Protein AF-A0AA97HDC8-F1 (afdb_monomer)

Solvent-accessible surface area (backbone atoms only — not comparable to full-atom values): 4428 Å² total; per-residue (Å²): 110,50,36,80,74,68,74,39,86,61,76,67,67,64,60,60,53,52,51,53,52,39,59,75,72,37,76,88,38,75,82,42,83,92,62,42,71,40,81,91,82,68,45,75,50,85,66,62,70,69,82,72,33,66,68,57,49,52,54,50,52,56,52,51,51,72,73,74,110

Radius of gyration: 15.82 Å; Cα contacts (8 Å, |Δi|>4): 36; chains: 1; bounding box: 30×29×35 Å

Secondary structure (DSSP, 8-state):
-HHHHHSSPPPPHHHHHHHHHHHHH-GGGTT-TT-EEETTTTEEEPPPGGGG-HHHHHHHHHHHHHHH-

Me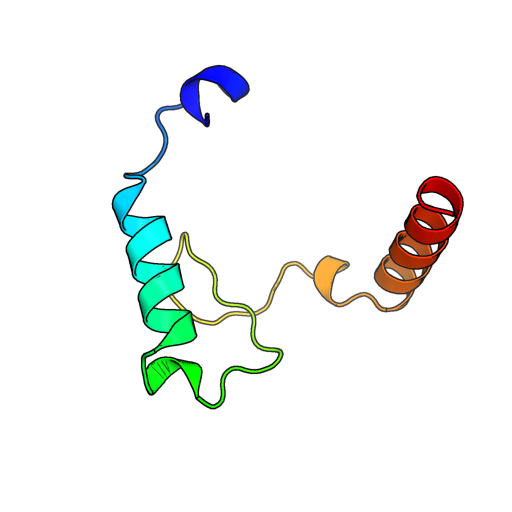an predicted aligned error: 4.55 Å

Sequence (69 aa):
MVEQAYGVQGSDLQMGADILVRAALSDEFSYATGLYFDNDIGQFTSPHPDGVDEKKIMQLTQTLETIVA

pLDDT: mean 93.32, std 5.77, range [71.06, 98.25]

Structure (mmCIF, N/CA/C/O backbone):
data_AF-A0AA97HDC8-F1
#
_entry.id   AF-A0AA97HDC8-F1
#
loop_
_atom_site.group_PDB
_atom_site.id
_atom_site.type_symbol
_atom_site.label_atom_id
_atom_site.label_alt_id
_atom_site.label_comp_id
_atom_site.label_asym_id
_atom_site.label_entity_id
_atom_site.label_seq_id
_atom_site.pdbx_PDB_ins_code
_atom_site.Cartn_x
_atom_site.Cartn_y
_atom_site.Cartn_z
_atom_site.occupancy
_atom_site.B_iso_or_equiv
_atom_site.auth_seq_id
_atom_site.auth_comp_id
_atom_site.auth_asym_id
_atom_site.auth_atom_id
_atom_site.pdbx_PDB_model_num
ATOM 1 N N . MET A 1 1 ? -16.048 7.874 -11.767 1.00 71.06 1 MET A N 1
ATOM 2 C CA . MET A 1 1 ? -15.541 7.683 -10.387 1.00 71.06 1 MET A CA 1
ATOM 3 C C . MET A 1 1 ? -14.788 8.905 -9.859 1.00 71.06 1 MET A C 1
ATOM 5 O O . MET A 1 1 ? -15.326 9.498 -8.943 1.00 71.06 1 MET A O 1
ATOM 9 N N . VAL A 1 2 ? -13.652 9.361 -10.415 1.00 79.75 2 VAL A N 1
ATOM 10 C CA . VAL A 1 2 ? -12.963 10.583 -9.907 1.00 79.75 2 VAL A CA 1
ATOM 11 C C . VAL A 1 2 ? -13.670 11.875 -10.332 1.00 79.75 2 VAL A C 1
ATOM 13 O O . VAL A 1 2 ? -14.015 12.697 -9.490 1.00 79.75 2 VAL A O 1
ATOM 16 N N . GLU A 1 3 ? -13.996 12.011 -11.616 1.00 84.69 3 GLU A N 1
ATOM 17 C CA . GLU A 1 3 ? -14.671 13.208 -12.142 1.00 84.69 3 GLU A CA 1
ATOM 18 C C . GLU A 1 3 ? -16.063 13.414 -11.534 1.00 84.69 3 GLU A C 1
ATOM 20 O O . GLU A 1 3 ? -16.437 14.522 -11.175 1.00 84.69 3 GLU A O 1
ATOM 25 N N . GLN A 1 4 ? -16.806 12.330 -11.318 1.00 83.19 4 GLN A N 1
ATOM 26 C CA . GLN A 1 4 ? -18.123 12.390 -10.677 1.00 83.19 4 GLN A CA 1
ATOM 27 C C . GLN A 1 4 ? -18.054 12.719 -9.179 1.00 83.19 4 GLN A C 1
ATOM 29 O O . GLN A 1 4 ? -18.971 13.350 -8.666 1.00 83.19 4 GLN A O 1
ATOM 34 N N . ALA A 1 5 ? -17.008 12.277 -8.474 1.00 85.62 5 ALA A N 1
ATOM 35 C CA . ALA A 1 5 ? -16.879 12.490 -7.032 1.00 85.62 5 ALA A CA 1
ATOM 36 C C . ALA A 1 5 ? -16.238 13.843 -6.691 1.00 85.62 5 ALA A C 1
ATOM 38 O O . ALA A 1 5 ? -16.582 14.445 -5.678 1.00 85.62 5 ALA A O 1
ATOM 39 N N . TYR A 1 6 ? -15.319 14.317 -7.536 1.00 84.00 6 TYR A N 1
ATOM 40 C CA . TYR A 1 6 ? -14.455 15.457 -7.226 1.00 84.00 6 TYR A CA 1
ATOM 41 C C . TYR A 1 6 ? -14.436 16.539 -8.313 1.00 84.00 6 TYR A C 1
ATOM 43 O O . TYR A 1 6 ? -13.781 17.559 -8.132 1.00 84.00 6 TYR A O 1
ATOM 51 N N . GLY A 1 7 ? -15.130 16.347 -9.441 1.00 89.75 7 GLY A N 1
ATOM 52 C CA . GLY A 1 7 ? -15.137 17.302 -10.557 1.00 89.75 7 GLY A CA 1
ATOM 53 C C . GLY A 1 7 ? -13.808 17.395 -11.314 1.00 89.75 7 GLY A C 1
ATOM 54 O O . GLY A 1 7 ? -13.618 18.320 -12.098 1.00 89.75 7 GLY A O 1
ATOM 55 N N . VAL A 1 8 ? -12.880 16.464 -11.070 1.00 87.25 8 VAL A N 1
ATOM 56 C CA . VAL A 1 8 ? -11.536 16.443 -11.660 1.00 87.25 8 VAL A CA 1
ATOM 57 C C . VAL A 1 8 ? -11.396 15.226 -12.565 1.00 87.25 8 VAL A C 1
ATOM 59 O O . VAL A 1 8 ? -11.738 14.111 -12.167 1.00 87.25 8 VAL A O 1
ATOM 62 N N . GLN A 1 9 ? -10.873 15.424 -13.776 1.00 86.00 9 GLN A N 1
ATOM 63 C CA . GLN A 1 9 ? -10.566 14.314 -14.672 1.00 86.00 9 GLN A CA 1
ATOM 64 C C . GLN A 1 9 ? -9.522 13.402 -14.014 1.00 86.00 9 GLN A C 1
ATOM 66 O O . GLN A 1 9 ? -8.435 13.846 -13.652 1.00 86.00 9 GLN A O 1
ATOM 71 N N . GLY A 1 10 ? -9.879 12.132 -13.831 1.00 83.31 10 GLY A N 1
ATOM 72 C CA . GLY A 1 10 ? -8.961 11.133 -13.293 1.00 83.31 10 GLY A CA 1
ATOM 73 C C . GLY A 1 10 ? -7.943 10.671 -14.333 1.00 83.31 10 GLY A C 1
ATOM 74 O O . GLY A 1 10 ? -8.151 10.834 -15.537 1.00 83.31 10 GLY A O 1
ATOM 75 N N . SER A 1 11 ? -6.870 10.047 -13.852 1.00 84.19 11 SER A N 1
ATOM 76 C CA . SER A 1 11 ? -5.927 9.304 -14.691 1.00 84.19 11 SER A CA 1
ATOM 77 C C . SER A 1 11 ? -6.602 8.115 -15.385 1.00 84.19 11 SER A C 1
ATOM 79 O O . SER A 1 11 ? -7.701 7.692 -15.011 1.00 84.19 11 SER A O 1
ATOM 81 N N . ASP A 1 12 ? -5.930 7.566 -16.397 1.00 89.62 12 ASP A N 1
ATOM 82 C CA . ASP A 1 12 ? -6.401 6.386 -17.119 1.00 89.62 12 ASP A CA 1
ATOM 83 C C . ASP A 1 12 ? -6.558 5.184 -16.169 1.00 89.62 12 ASP A C 1
ATOM 85 O O . ASP A 1 12 ? -5.633 4.809 -15.446 1.00 89.62 12 ASP A O 1
ATOM 89 N N . LEU A 1 13 ? -7.739 4.560 -16.191 1.00 87.44 13 LEU A N 1
ATOM 90 C CA . LEU A 1 13 ? -8.053 3.373 -15.396 1.00 87.44 13 LEU A CA 1
ATOM 91 C C . LEU A 1 13 ? -7.127 2.197 -15.724 1.00 87.44 13 LEU A C 1
ATOM 93 O O . LEU A 1 13 ? -6.841 1.386 -14.840 1.00 87.44 13 LEU A O 1
ATOM 97 N N . GLN A 1 14 ? -6.639 2.118 -16.966 1.00 93.00 14 GLN A N 1
ATOM 98 C CA . GLN A 1 14 ? -5.723 1.066 -17.392 1.00 9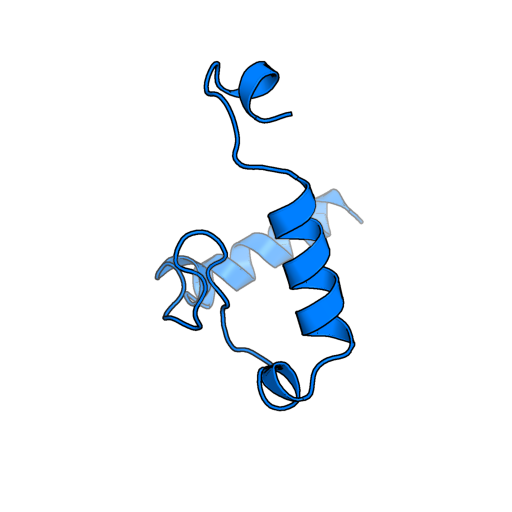3.00 14 GLN A CA 1
ATOM 99 C C . GLN A 1 14 ? -4.428 1.083 -16.571 1.00 93.00 14 GLN A C 1
ATOM 101 O O . GLN A 1 14 ? -3.926 0.021 -16.215 1.00 93.00 14 GLN A O 1
ATOM 106 N N . MET A 1 15 ? -3.941 2.264 -16.169 1.00 91.56 15 MET A N 1
ATOM 107 C CA . MET A 1 15 ? -2.727 2.376 -15.352 1.00 91.56 15 MET A CA 1
ATOM 108 C C . MET A 1 15 ? -2.876 1.659 -14.006 1.00 91.56 15 MET A C 1
ATOM 110 O O . MET A 1 15 ? -1.982 0.924 -13.592 1.00 91.56 15 MET A O 1
ATOM 114 N N . GLY A 1 16 ? -4.016 1.835 -13.331 1.00 91.88 16 GLY A N 1
ATOM 115 C CA . GLY A 1 16 ? -4.289 1.153 -12.065 1.00 91.88 16 GLY A CA 1
ATOM 116 C C . GLY A 1 16 ? -4.411 -0.362 -12.240 1.00 91.88 16 GLY A C 1
ATOM 117 O O . GLY A 1 16 ? -3.866 -1.123 -11.441 1.00 91.88 16 GLY A O 1
ATOM 118 N N . ALA A 1 17 ? -5.075 -0.805 -13.311 1.00 95.25 17 ALA A N 1
ATOM 119 C CA . ALA A 1 17 ? -5.199 -2.226 -13.630 1.00 95.25 17 ALA A CA 1
ATOM 120 C C . ALA A 1 17 ? -3.829 -2.877 -13.888 1.00 95.25 17 ALA A C 1
ATOM 122 O O . ALA A 1 17 ? -3.542 -3.943 -13.342 1.00 95.25 17 ALA A O 1
ATOM 123 N N . ASP A 1 18 ? -2.959 -2.213 -14.647 1.00 95.94 18 ASP A N 1
ATOM 124 C CA . ASP A 1 18 ? -1.619 -2.711 -14.962 1.00 95.94 18 ASP A CA 1
ATOM 125 C C . ASP A 1 18 ? -0.736 -2.813 -13.709 1.00 95.94 18 ASP A C 1
ATOM 127 O O . ASP A 1 18 ? 0.005 -3.789 -13.556 1.00 95.94 18 ASP A O 1
ATOM 131 N N . ILE A 1 19 ? -0.840 -1.854 -12.777 1.00 95.62 19 ILE A N 1
ATOM 132 C CA . ILE A 1 19 ? -0.133 -1.907 -11.486 1.00 95.62 19 ILE A CA 1
ATOM 133 C C . ILE A 1 19 ? -0.591 -3.120 -10.671 1.00 95.62 19 ILE A C 1
ATOM 135 O O . ILE A 1 19 ? 0.253 -3.832 -10.133 1.00 95.62 19 ILE A O 1
ATOM 139 N N . LEU A 1 20 ? -1.896 -3.404 -10.608 1.00 95.56 20 LEU A N 1
ATOM 140 C CA . LEU A 1 20 ? -2.411 -4.570 -9.880 1.00 95.56 20 LEU A CA 1
ATOM 141 C C . LEU A 1 20 ? -1.924 -5.891 -10.490 1.00 95.56 20 LEU A C 1
ATOM 143 O O . LEU A 1 20 ? -1.515 -6.792 -9.759 1.00 95.56 20 LEU A O 1
ATOM 147 N N . VAL A 1 21 ? -1.925 -6.000 -11.822 1.00 97.62 21 VAL A N 1
ATOM 148 C CA . VAL A 1 21 ? -1.411 -7.184 -12.531 1.00 97.62 21 VAL A CA 1
ATOM 149 C C . VAL A 1 21 ? 0.081 -7.375 -12.253 1.00 97.62 21 VAL A C 1
ATOM 151 O O . VAL A 1 21 ? 0.507 -8.486 -11.934 1.00 97.62 21 VAL A O 1
ATOM 154 N N . ARG A 1 22 ? 0.874 -6.298 -12.314 1.00 96.38 22 ARG A N 1
ATOM 155 C CA . ARG A 1 22 ? 2.302 -6.329 -11.965 1.00 96.38 22 ARG A CA 1
ATOM 156 C C . ARG A 1 22 ? 2.520 -6.733 -10.514 1.00 96.38 22 ARG A C 1
ATOM 158 O O . ARG A 1 22 ? 3.310 -7.637 -10.271 1.00 96.38 22 ARG A O 1
ATOM 165 N N . ALA A 1 23 ? 1.807 -6.120 -9.574 1.00 95.75 23 ALA A N 1
ATOM 166 C CA . ALA A 1 23 ? 1.942 -6.418 -8.153 1.00 95.75 23 ALA A CA 1
ATOM 167 C C . ALA A 1 23 ? 1.629 -7.884 -7.824 1.00 95.75 23 ALA A C 1
ATOM 169 O O . ALA A 1 23 ? 2.241 -8.459 -6.928 1.00 95.75 23 ALA A O 1
ATOM 170 N N . ALA A 1 24 ? 0.703 -8.497 -8.565 1.00 96.12 24 ALA A N 1
ATOM 171 C CA . ALA A 1 24 ? 0.313 -9.886 -8.365 1.00 96.12 24 ALA A CA 1
ATOM 172 C C . ALA A 1 24 ? 1.248 -10.909 -9.036 1.00 96.12 24 ALA A C 1
ATOM 174 O O . ALA A 1 24 ? 1.370 -12.022 -8.528 1.00 96.12 24 ALA A O 1
ATOM 175 N N . LEU A 1 25 ? 1.848 -10.579 -10.187 1.00 97.50 25 LEU A N 1
ATOM 176 C CA . LEU A 1 25 ? 2.490 -11.573 -11.066 1.00 97.50 25 LEU A CA 1
ATOM 177 C C . LEU A 1 25 ? 3.967 -11.303 -11.389 1.00 97.50 25 LEU A C 1
ATOM 179 O O . LEU A 1 25 ? 4.637 -12.200 -11.895 1.00 97.50 25 LEU A O 1
ATOM 183 N N . SER A 1 26 ? 4.466 -10.086 -11.169 1.00 97.12 26 SER A N 1
ATOM 184 C CA . SER A 1 26 ? 5.840 -9.694 -11.506 1.00 97.12 26 SER A CA 1
ATOM 185 C C . SER A 1 26 ? 6.815 -9.997 -10.370 1.00 97.12 26 SER A C 1
ATOM 187 O O . SER A 1 26 ? 6.503 -9.769 -9.200 1.00 97.12 26 SER A O 1
ATOM 189 N N . ASP A 1 27 ? 8.048 -10.366 -10.727 1.00 97.62 27 ASP A N 1
ATOM 190 C CA . ASP A 1 27 ? 9.149 -10.518 -9.767 1.00 97.62 27 ASP A CA 1
ATOM 191 C C . ASP A 1 27 ? 9.530 -9.193 -9.077 1.00 97.62 27 ASP A C 1
ATOM 193 O O . ASP A 1 27 ? 10.112 -9.183 -7.992 1.00 97.62 27 ASP A O 1
ATOM 197 N N . GLU A 1 28 ? 9.156 -8.055 -9.676 1.00 95.19 28 GLU A N 1
ATOM 198 C CA . GLU A 1 28 ? 9.330 -6.712 -9.107 1.00 95.19 28 GLU A CA 1
ATOM 199 C C . GLU A 1 28 ? 8.763 -6.598 -7.680 1.00 95.19 28 GLU A C 1
ATOM 201 O O . GLU A 1 28 ? 9.333 -5.901 -6.841 1.00 95.19 28 GLU A O 1
ATOM 206 N N . PHE A 1 29 ? 7.663 -7.302 -7.392 1.00 96.69 29 PHE A N 1
ATOM 207 C CA . PHE A 1 29 ? 6.963 -7.239 -6.108 1.00 96.69 29 PHE A CA 1
ATOM 208 C C . PHE A 1 29 ? 7.243 -8.445 -5.198 1.00 96.69 29 PHE A C 1
ATOM 210 O O . PHE A 1 29 ? 6.733 -8.489 -4.078 1.00 96.69 29 PHE A O 1
ATOM 217 N N . SER A 1 30 ? 8.087 -9.404 -5.606 1.00 96.19 30 SER A N 1
ATOM 218 C CA . SER A 1 30 ? 8.302 -10.656 -4.855 1.00 96.19 30 SER A CA 1
ATOM 219 C C . SER A 1 30 ? 8.816 -10.465 -3.427 1.00 96.19 30 SER A C 1
ATOM 221 O O . SER A 1 30 ? 8.589 -11.322 -2.575 1.00 96.19 30 SER A O 1
ATOM 223 N N . TYR A 1 31 ? 9.489 -9.347 -3.149 1.00 95.38 31 TYR A N 1
ATOM 224 C CA . TYR A 1 31 ? 10.014 -9.001 -1.824 1.00 95.38 31 TYR A CA 1
ATOM 225 C C . TYR A 1 31 ? 9.418 -7.697 -1.275 1.00 95.38 31 TYR A C 1
ATOM 227 O O . TYR A 1 31 ? 10.003 -7.070 -0.396 1.00 95.38 31 TYR A O 1
ATOM 235 N N . ALA A 1 32 ? 8.256 -7.281 -1.789 1.00 96.19 32 ALA A N 1
ATOM 236 C CA . ALA A 1 32 ? 7.630 -6.004 -1.453 1.00 96.19 32 ALA A CA 1
ATOM 237 C C . ALA A 1 32 ? 6.625 -6.077 -0.288 1.00 96.19 32 ALA A C 1
ATOM 239 O O . ALA A 1 32 ? 5.940 -5.095 -0.003 1.00 96.19 32 ALA A O 1
ATOM 240 N N . THR A 1 33 ? 6.515 -7.218 0.400 1.00 94.50 33 THR A N 1
ATOM 241 C CA . THR A 1 33 ? 5.603 -7.377 1.542 1.00 94.50 33 THR A CA 1
ATOM 242 C C . THR A 1 33 ? 5.864 -6.312 2.607 1.00 94.50 33 THR A C 1
ATOM 244 O O . THR A 1 33 ? 6.971 -6.198 3.127 1.00 94.50 33 THR A O 1
ATOM 247 N N . GLY A 1 34 ? 4.822 -5.553 2.951 1.00 92.50 34 GLY A N 1
ATOM 248 C CA . GLY A 1 34 ? 4.890 -4.472 3.939 1.00 92.50 34 GLY A CA 1
ATOM 249 C C . GLY A 1 34 ? 5.436 -3.144 3.404 1.00 92.50 34 GLY A C 1
ATOM 250 O O . GLY A 1 34 ? 5.440 -2.165 4.145 1.00 92.50 34 GLY A O 1
ATOM 251 N N . LEU A 1 35 ? 5.865 -3.079 2.139 1.00 95.44 35 LEU A N 1
ATOM 252 C CA . LEU A 1 35 ? 6.237 -1.823 1.490 1.00 95.44 35 LEU A CA 1
ATOM 253 C C . LEU A 1 35 ? 5.001 -1.107 0.938 1.00 95.44 35 LEU 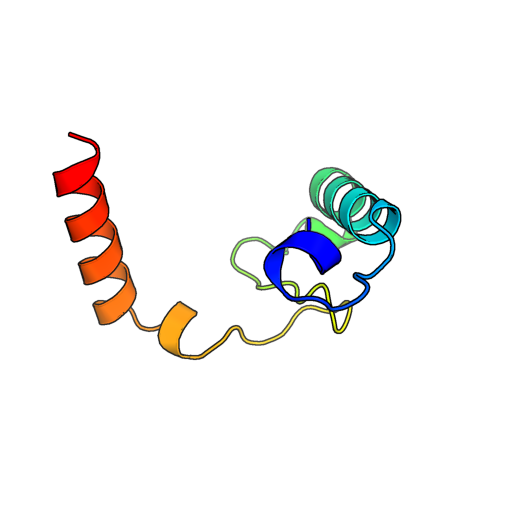A C 1
ATOM 255 O O . LEU A 1 35 ? 4.011 -1.731 0.556 1.00 95.44 35 LEU A O 1
ATOM 259 N N . TYR A 1 36 ? 5.084 0.218 0.861 1.00 96.31 36 TYR A N 1
ATOM 260 C CA . TYR A 1 36 ? 4.049 1.067 0.285 1.00 96.31 36 TYR A CA 1
ATOM 261 C C . TYR A 1 36 ? 4.451 1.480 -1.134 1.00 96.31 36 TYR A C 1
ATOM 263 O O . TYR A 1 36 ? 5.467 2.152 -1.322 1.00 96.31 36 TYR A O 1
ATOM 271 N N . PHE A 1 37 ? 3.677 1.049 -2.132 1.00 96.50 37 PHE A N 1
ATOM 272 C CA . PHE A 1 37 ? 3.826 1.495 -3.516 1.00 96.50 37 PHE A CA 1
ATOM 273 C C . PHE A 1 37 ? 2.886 2.670 -3.766 1.00 96.50 37 PHE A C 1
ATOM 275 O O . PHE A 1 37 ? 1.671 2.530 -3.637 1.00 96.50 37 PHE A O 1
ATOM 282 N N . ASP A 1 38 ? 3.445 3.816 -4.129 1.00 95.00 38 ASP A N 1
ATOM 283 C CA . ASP A 1 38 ? 2.672 5.006 -4.459 1.00 95.00 38 ASP A CA 1
ATOM 284 C C . ASP A 1 38 ? 2.416 5.018 -5.970 1.00 95.00 38 ASP A C 1
ATOM 286 O O . ASP A 1 38 ? 3.340 5.103 -6.784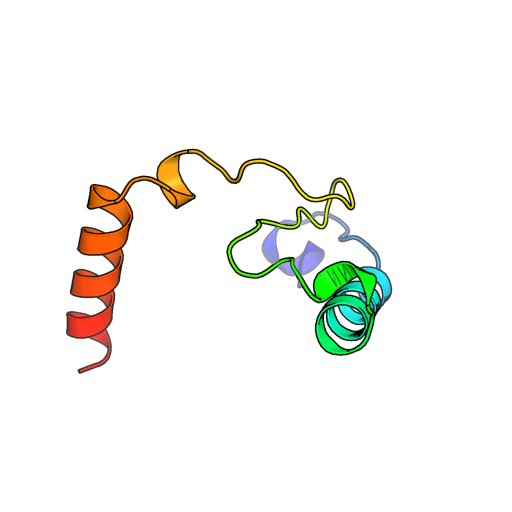 1.00 95.00 38 ASP A O 1
ATOM 290 N N . ASN A 1 39 ? 1.145 4.865 -6.342 1.00 91.88 39 ASN A N 1
ATOM 291 C CA . ASN A 1 39 ? 0.705 4.747 -7.730 1.00 91.88 39 ASN A CA 1
ATOM 292 C C . ASN A 1 39 ? 0.746 6.077 -8.496 1.00 91.88 39 ASN A C 1
ATOM 294 O O . ASN A 1 39 ? 0.702 6.045 -9.725 1.00 91.88 39 ASN A O 1
ATOM 298 N N . ASP A 1 40 ? 0.817 7.213 -7.801 1.00 89.06 40 ASP A N 1
ATOM 299 C CA . ASP A 1 40 ? 0.899 8.529 -8.433 1.00 89.06 40 ASP A CA 1
ATOM 300 C C . ASP A 1 40 ? 2.345 8.833 -8.844 1.00 89.06 40 ASP A C 1
ATOM 302 O O . ASP A 1 40 ? 2.588 9.371 -9.925 1.00 89.06 40 ASP A O 1
ATOM 306 N N . ILE A 1 41 ? 3.321 8.432 -8.021 1.00 92.00 41 ILE A N 1
ATOM 307 C CA . ILE A 1 41 ? 4.756 8.562 -8.342 1.00 92.00 41 ILE A CA 1
ATOM 308 C C . ILE A 1 41 ? 5.335 7.333 -9.062 1.00 92.00 41 IL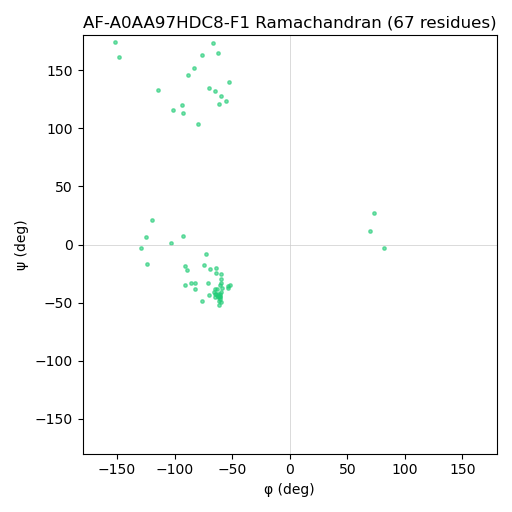E A C 1
ATOM 310 O O . ILE A 1 41 ? 6.405 7.425 -9.662 1.00 9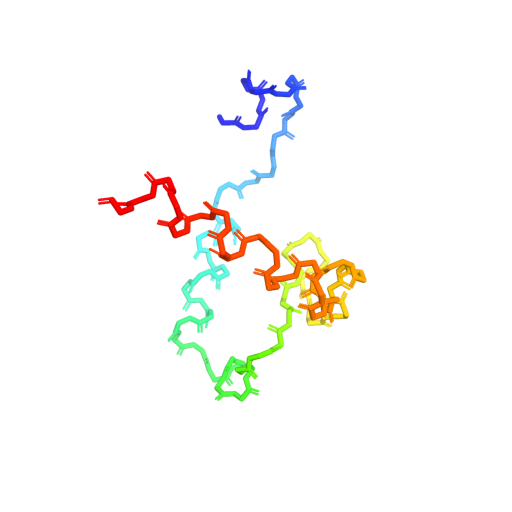2.00 41 ILE A O 1
ATOM 314 N N . GLY A 1 42 ? 4.663 6.181 -8.988 1.00 92.44 42 GLY A N 1
ATOM 315 C CA . GLY A 1 42 ? 5.062 4.928 -9.633 1.00 92.44 42 GLY A CA 1
ATOM 316 C C . GLY A 1 42 ? 6.257 4.211 -8.991 1.00 92.44 42 GLY A C 1
ATOM 317 O O . GLY A 1 42 ? 6.980 3.505 -9.693 1.00 92.44 42 GLY A O 1
ATOM 318 N N . GLN A 1 43 ? 6.494 4.393 -7.689 1.00 95.38 43 GLN A N 1
ATOM 319 C CA . GLN A 1 43 ? 7.618 3.781 -6.966 1.00 95.38 43 GLN A CA 1
ATOM 320 C C . GLN A 1 43 ? 7.272 3.482 -5.502 1.00 95.38 43 GLN A C 1
ATOM 322 O O . GLN A 1 43 ? 6.342 4.052 -4.928 1.00 95.38 43 GLN A O 1
ATOM 327 N N . PHE A 1 44 ? 8.061 2.605 -4.878 1.00 96.81 44 PHE A N 1
ATOM 328 C CA . PHE A 1 44 ? 7.992 2.389 -3.436 1.00 96.81 44 PHE A CA 1
ATOM 329 C C . PHE A 1 44 ? 8.526 3.602 -2.679 1.00 96.81 44 PHE A C 1
ATOM 331 O O . PHE A 1 44 ? 9.586 4.137 -3.002 1.00 96.81 44 PHE A O 1
ATOM 338 N N . THR A 1 45 ? 7.803 4.017 -1.647 1.00 96.88 45 THR A N 1
ATOM 339 C CA . THR A 1 45 ? 8.166 5.164 -0.814 1.00 96.88 45 THR A CA 1
ATOM 340 C C . THR A 1 45 ? 7.615 4.995 0.598 1.00 96.88 45 THR A C 1
ATOM 342 O O . THR A 1 45 ? 6.880 4.051 0.889 1.00 96.88 45 THR A O 1
ATOM 345 N N . SER A 1 46 ? 7.970 5.912 1.494 1.00 95.81 46 SER A N 1
ATOM 346 C CA . SER A 1 46 ? 7.338 5.991 2.806 1.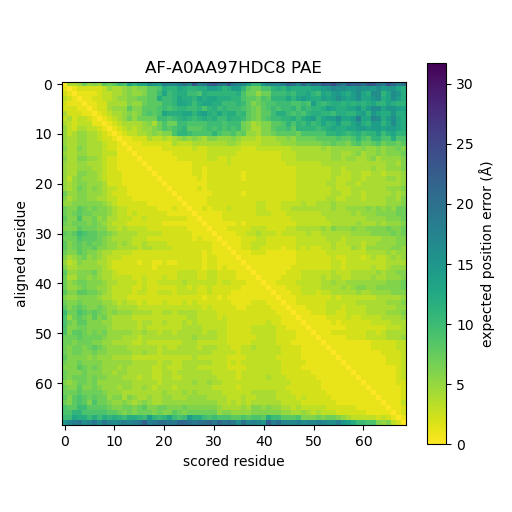00 95.81 46 SER A CA 1
ATOM 347 C C . SER A 1 46 ? 5.859 6.363 2.652 1.00 95.81 46 SER A C 1
ATOM 349 O O . SER A 1 46 ? 5.555 7.330 1.947 1.00 95.81 46 SER A O 1
ATOM 351 N N . PRO A 1 47 ? 4.936 5.656 3.326 1.00 94.94 47 PRO A N 1
ATOM 352 C CA . PRO A 1 47 ? 3.540 6.065 3.366 1.00 94.94 47 PRO A CA 1
ATOM 353 C C . PRO A 1 47 ? 3.386 7.380 4.141 1.00 94.94 47 PRO A C 1
ATOM 355 O O . PRO A 1 47 ? 4.313 7.871 4.793 1.00 94.94 47 PRO A O 1
ATOM 358 N N . HIS A 1 48 ? 2.172 7.927 4.130 1.00 94.69 48 HIS A N 1
ATOM 359 C CA . HIS A 1 48 ? 1.809 9.005 5.043 1.00 94.69 48 HIS A CA 1
ATOM 360 C C . HIS A 1 48 ? 2.114 8.600 6.507 1.00 94.69 48 HIS A C 1
ATOM 362 O O . HIS A 1 48 ? 1.821 7.460 6.874 1.00 94.69 48 HIS A O 1
ATOM 368 N N . PRO A 1 49 ? 2.633 9.500 7.370 1.00 96.69 49 PRO A N 1
ATOM 369 C CA . PRO A 1 49 ? 3.022 9.165 8.747 1.00 96.69 49 PRO A CA 1
ATOM 370 C C . PRO A 1 49 ? 1.919 8.496 9.576 1.00 96.69 49 PRO A C 1
ATOM 372 O O . PRO A 1 49 ? 2.179 7.563 10.325 1.00 96.69 49 PRO A O 1
ATOM 375 N N . ASP A 1 50 ? 0.668 8.919 9.395 1.00 96.38 50 ASP A N 1
ATOM 376 C CA . ASP A 1 50 ? -0.478 8.303 10.080 1.00 96.38 50 ASP A CA 1
ATOM 377 C C . ASP A 1 50 ? -0.715 6.840 9.681 1.00 96.38 50 ASP A C 1
ATOM 379 O O . ASP A 1 50 ? -1.280 6.083 10.464 1.00 96.38 50 ASP A O 1
ATOM 383 N N . GLY A 1 51 ? -0.274 6.434 8.488 1.00 93.31 51 GLY A N 1
ATOM 384 C CA . GLY A 1 51 ? -0.372 5.056 8.006 1.00 93.31 51 GLY A CA 1
ATOM 385 C C . GLY A 1 51 ? 0.603 4.093 8.686 1.00 93.31 51 GLY A C 1
ATOM 386 O O . GLY A 1 51 ? 0.499 2.890 8.473 1.00 93.31 51 GLY A O 1
ATOM 387 N N . VAL A 1 52 ? 1.534 4.606 9.498 1.00 94.94 52 VAL A N 1
ATOM 388 C CA . VAL A 1 52 ? 2.487 3.820 10.303 1.00 94.94 52 VAL A CA 1
ATOM 389 C C . VAL A 1 52 ? 2.428 4.172 11.795 1.00 94.94 52 VAL A C 1
ATOM 391 O O . VAL A 1 52 ? 3.235 3.681 12.580 1.00 94.94 52 VAL A O 1
ATOM 394 N N . ASP A 1 53 ? 1.470 5.004 12.211 1.00 97.94 53 ASP A N 1
ATOM 395 C CA . ASP A 1 53 ? 1.219 5.307 13.620 1.00 97.94 53 ASP A CA 1
ATOM 396 C C . ASP A 1 53 ? 0.418 4.159 14.253 1.00 97.94 53 ASP A C 1
ATOM 398 O O . ASP A 1 53 ? -0.792 4.025 14.054 1.00 97.94 53 ASP A O 1
ATOM 402 N N . GLU A 1 54 ? 1.101 3.326 15.041 1.00 97.56 54 GLU A N 1
ATOM 403 C CA . GLU A 1 54 ? 0.518 2.145 15.690 1.00 97.56 54 GLU A CA 1
ATOM 404 C C . GLU A 1 54 ? -0.730 2.466 16.524 1.00 97.56 54 GLU A C 1
ATOM 406 O O . GLU A 1 54 ? -1.683 1.683 16.549 1.00 97.56 54 GLU A O 1
ATOM 411 N N . LYS A 1 55 ? -0.765 3.630 17.186 1.00 98.25 55 LYS A N 1
ATOM 412 C CA . LYS A 1 55 ? -1.900 4.028 18.022 1.00 98.25 55 LYS A CA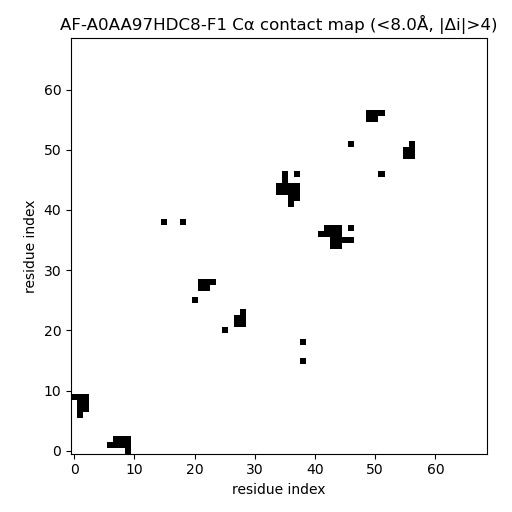 1
ATOM 413 C C . LYS A 1 55 ? -3.116 4.346 17.159 1.00 98.25 55 LYS A C 1
ATOM 415 O O . LYS A 1 55 ? -4.224 3.925 17.495 1.00 98.25 55 LYS A O 1
ATOM 420 N N . LYS A 1 56 ? -2.917 5.071 16.054 1.00 98.06 56 LYS A N 1
ATOM 421 C CA . LYS A 1 56 ? -3.995 5.382 15.101 1.00 98.06 56 LYS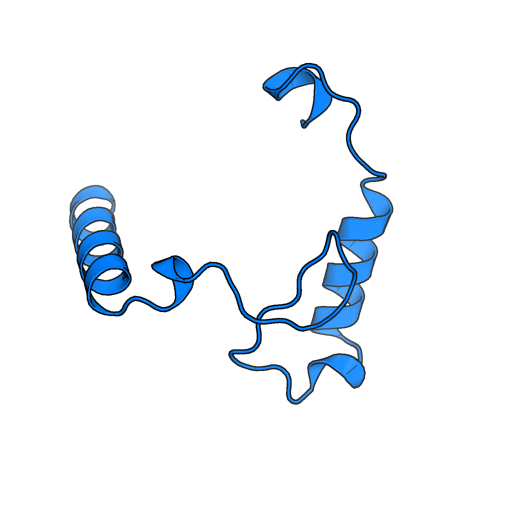 A CA 1
ATOM 422 C C . LYS A 1 56 ? -4.516 4.119 14.424 1.00 98.06 56 LYS A C 1
ATOM 424 O O . LYS A 1 56 ? -5.730 3.945 14.344 1.00 98.06 56 LYS A O 1
ATOM 429 N N . ILE A 1 57 ? -3.621 3.219 14.012 1.00 97.19 57 ILE A N 1
ATOM 430 C CA . ILE A 1 57 ? -3.985 1.930 13.407 1.00 97.19 57 ILE A CA 1
ATOM 431 C C . ILE A 1 57 ? -4.823 1.099 14.384 1.00 97.19 57 ILE A C 1
ATOM 433 O O . ILE A 1 57 ? -5.902 0.636 14.024 1.00 97.19 57 ILE A O 1
ATOM 437 N N . MET A 1 58 ? -4.378 0.956 15.636 1.00 98.19 58 MET A N 1
ATOM 438 C CA . MET A 1 58 ? -5.102 0.186 16.652 1.00 98.19 58 MET A CA 1
ATOM 439 C C . MET A 1 58 ? -6.497 0.759 16.923 1.00 98.19 58 MET A C 1
ATOM 441 O O . MET A 1 58 ? -7.476 0.014 16.956 1.00 98.19 58 MET A O 1
ATOM 445 N N . GLN A 1 59 ? -6.602 2.082 17.076 1.00 98.12 59 GLN A N 1
ATOM 446 C CA . GLN A 1 59 ? -7.883 2.752 17.296 1.00 98.12 59 GLN A CA 1
ATOM 447 C C . GLN A 1 59 ? -8.839 2.559 16.108 1.00 98.12 59 GLN A C 1
ATOM 449 O O . GLN A 1 59 ? -10.031 2.308 16.311 1.00 98.12 59 GLN A O 1
ATOM 454 N N . LEU A 1 60 ? -8.327 2.666 14.877 1.00 97.00 60 LEU A N 1
ATOM 455 C CA . LEU A 1 60 ? -9.107 2.452 13.660 1.00 97.00 60 LEU A CA 1
ATOM 456 C C . LEU A 1 60 ? -9.643 1.020 13.594 1.00 97.00 60 LEU A C 1
ATOM 458 O O . LEU A 1 60 ? -10.849 0.838 13.440 1.00 97.00 60 LEU A O 1
ATOM 462 N N . THR A 1 61 ? -8.775 0.020 13.756 1.00 97.44 61 THR A N 1
ATOM 463 C CA . THR A 1 61 ? -9.160 -1.397 13.690 1.00 97.44 61 THR A CA 1
ATOM 464 C C . THR A 1 61 ? -10.196 -1.743 14.752 1.00 97.44 61 THR A C 1
ATOM 466 O O . THR A 1 61 ? -11.232 -2.308 14.416 1.00 97.44 61 THR A O 1
ATOM 469 N N . GLN A 1 62 ? -9.990 -1.315 16.003 1.00 97.94 62 GLN A N 1
ATOM 470 C CA . GLN A 1 62 ? -10.962 -1.545 17.075 1.00 97.94 62 GLN A CA 1
ATOM 471 C C . GLN A 1 62 ? -12.324 -0.919 16.746 1.00 97.94 62 GLN A C 1
ATOM 473 O O . GLN A 1 62 ? -13.363 -1.530 16.974 1.00 97.94 62 GLN A O 1
ATOM 478 N N . THR A 1 63 ? -12.335 0.287 16.172 1.00 98.06 63 THR A N 1
ATOM 479 C CA . THR A 1 63 ? -13.585 0.946 15.770 1.00 98.06 63 THR A CA 1
ATOM 480 C C . THR A 1 63 ? -14.288 0.165 14.658 1.00 98.06 63 THR A C 1
ATOM 482 O O . THR A 1 63 ? -15.493 -0.065 14.744 1.00 98.06 63 THR A O 1
ATOM 485 N N . LEU A 1 64 ? -13.553 -0.283 13.635 1.00 97.69 64 LEU A N 1
ATOM 486 C CA . LEU A 1 64 ? -14.109 -1.090 12.546 1.00 97.69 64 LEU A CA 1
ATOM 487 C C . LEU A 1 64 ? -14.700 -2.409 13.056 1.00 97.69 64 LEU A C 1
ATOM 489 O O . LEU A 1 64 ? -15.806 -2.765 12.658 1.00 97.69 64 LEU A O 1
ATOM 493 N N . GLU A 1 65 ? -14.019 -3.090 13.978 1.00 97.69 65 GLU A N 1
ATOM 494 C CA . GLU A 1 65 ? -14.528 -4.310 14.613 1.00 97.69 65 GLU A CA 1
ATOM 495 C C . GLU A 1 65 ? -15.858 -4.070 15.338 1.00 97.69 65 GLU A C 1
ATOM 497 O O . GLU A 1 65 ? -16.754 -4.901 15.234 1.00 97.69 65 GLU A O 1
ATOM 502 N N . THR A 1 66 ? -16.049 -2.916 15.994 1.00 97.56 66 THR A N 1
ATOM 503 C CA . THR A 1 66 ? -17.345 -2.598 16.630 1.00 97.56 66 THR A CA 1
ATOM 504 C C . THR A 1 66 ? -18.489 -2.330 15.648 1.00 97.56 66 THR A C 1
ATOM 506 O O . THR A 1 66 ? -19.647 -2.411 16.046 1.00 97.56 66 THR A O 1
ATOM 509 N N . ILE A 1 67 ? -18.187 -1.979 14.393 1.00 97.56 67 ILE A N 1
ATOM 510 C CA . ILE A 1 67 ? -19.192 -1.679 13.357 1.00 97.56 67 ILE A CA 1
ATOM 511 C C . ILE A 1 67 ? -19.562 -2.937 12.564 1.00 97.56 67 ILE A C 1
ATOM 513 O O . ILE A 1 67 ? -20.698 -3.065 12.112 1.00 97.56 67 ILE A O 1
ATOM 517 N N . VAL A 1 68 ? -18.589 -3.825 12.339 1.00 95.25 68 VAL A N 1
ATOM 518 C CA . VAL A 1 68 ? -18.748 -5.014 11.485 1.00 95.25 68 VAL A CA 1
ATOM 519 C C . VAL A 1 68 ? -19.253 -6.238 12.266 1.00 95.25 68 VAL A C 1
ATOM 521 O O . VAL A 1 68 ? -19.808 -7.142 11.641 1.00 95.25 68 VAL A O 1
ATOM 524 N N . ALA A 1 69 ? -19.069 -6.279 13.592 1.00 73.62 69 ALA A N 1
ATOM 525 C CA . ALA A 1 69 ? -19.572 -7.346 14.468 1.00 73.62 69 ALA A CA 1
ATOM 526 C C . ALA A 1 69 ? -21.097 -7.295 14.666 1.00 73.62 69 ALA A C 1
ATOM 528 O O . ALA A 1 69 ? -21.707 -8.390 14.683 1.00 73.62 69 ALA A O 1
#

Foldseek 3Di:
DCCVVPVDDDDDPVLVVVVVVCCVDPPVNVPCVPWDQDSVVRGTDDDDPCVVPPVNVVVVVVVVVVVVD